Protein AF-A0A1M3D5K2-F1 (afdb_monomer)

Mean predicted aligned error: 6.74 Å

Radius of gyration: 15.88 Å; Cα contacts (8 Å, |Δi|>4): 101; chains: 1; bounding box: 26×41×40 Å

Structure (mmCIF, N/CA/C/O backbone):
data_AF-A0A1M3D5K2-F1
#
_entry.id   AF-A0A1M3D5K2-F1
#
loop_
_atom_site.group_PDB
_atom_site.id
_atom_site.type_symbol
_atom_site.label_atom_id
_atom_site.label_alt_id
_atom_site.label_comp_id
_atom_site.label_asym_id
_atom_site.label_entity_id
_atom_site.label_seq_id
_atom_site.pdbx_PDB_ins_code
_atom_site.Cartn_x
_atom_site.Cartn_y
_atom_site.Cartn_z
_atom_site.occupancy
_atom_site.B_iso_or_equiv
_atom_site.auth_seq_id
_atom_site.auth_comp_id
_atom_site.auth_asym_id
_atom_site.auth_atom_id
_atom_site.pdbx_PDB_model_num
ATOM 1 N N . MET A 1 1 ? -11.528 -20.024 -0.153 1.00 52.84 1 MET A N 1
ATOM 2 C CA . MET A 1 1 ? -11.217 -18.592 -0.340 1.00 52.84 1 MET A CA 1
ATOM 3 C C . MET A 1 1 ? -10.073 -18.280 0.601 1.00 52.84 1 MET A C 1
ATOM 5 O O . MET A 1 1 ? -10.283 -18.370 1.802 1.00 52.84 1 MET A O 1
ATOM 9 N N . GLU A 1 2 ? -8.862 -18.042 0.094 1.00 59.22 2 GLU A N 1
ATOM 10 C CA . GLU A 1 2 ? -7.767 -17.626 0.977 1.00 59.22 2 GLU A CA 1
ATOM 11 C C . GLU A 1 2 ? -8.079 -16.244 1.550 1.00 59.22 2 GLU A C 1
ATOM 13 O O . GLU A 1 2 ? -8.467 -15.325 0.821 1.00 59.22 2 GLU A O 1
ATOM 18 N N . ALA A 1 3 ? -7.967 -16.116 2.870 1.00 71.12 3 ALA A N 1
ATOM 19 C CA . ALA A 1 3 ? -8.133 -14.838 3.534 1.00 71.12 3 ALA A CA 1
ATOM 20 C C . ALA A 1 3 ? -6.950 -13.943 3.153 1.00 71.12 3 ALA A C 1
ATOM 22 O O . ALA A 1 3 ? -5.795 -14.295 3.383 1.00 71.12 3 ALA A O 1
ATOM 23 N N . ARG A 1 4 ? -7.231 -12.780 2.558 1.00 78.62 4 ARG A N 1
ATOM 24 C CA . ARG A 1 4 ? -6.192 -11.775 2.320 1.00 78.62 4 ARG A CA 1
ATOM 25 C C . ARG A 1 4 ? -5.798 -11.164 3.662 1.00 78.62 4 ARG A C 1
ATOM 27 O O . ARG A 1 4 ? -6.647 -10.611 4.358 1.00 78.62 4 ARG A O 1
ATOM 34 N N . THR A 1 5 ? -4.519 -11.251 4.007 1.00 89.25 5 THR A N 1
ATOM 35 C CA . THR A 1 5 ? -3.973 -10.608 5.207 1.00 89.25 5 THR A CA 1
ATOM 36 C C . THR A 1 5 ? -3.818 -9.111 4.963 1.00 89.25 5 THR A C 1
ATOM 38 O O . THR A 1 5 ? -3.281 -8.694 3.935 1.00 89.25 5 THR A O 1
ATOM 41 N N . ALA A 1 6 ? -4.291 -8.293 5.905 1.00 92.06 6 ALA A N 1
ATOM 42 C CA . ALA A 1 6 ? -4.081 -6.853 5.854 1.00 92.06 6 ALA A CA 1
ATOM 43 C C . ALA A 1 6 ? -2.594 -6.516 6.046 1.00 92.06 6 ALA A C 1
ATOM 45 O O . ALA A 1 6 ? -1.915 -7.102 6.888 1.00 92.06 6 ALA A O 1
ATOM 46 N N . VAL A 1 7 ? -2.102 -5.548 5.277 1.00 93.25 7 VAL A N 1
ATOM 47 C CA . VAL A 1 7 ? -0.739 -5.021 5.379 1.00 93.25 7 VAL A CA 1
ATOM 48 C C . VAL A 1 7 ? -0.735 -3.707 6.148 1.00 93.25 7 VAL A C 1
ATOM 50 O O . VAL A 1 7 ? -1.678 -2.919 6.053 1.00 93.25 7 VAL A O 1
ATOM 53 N N . THR A 1 8 ? 0.341 -3.447 6.887 1.00 93.88 8 THR A N 1
ATOM 54 C CA . THR A 1 8 ? 0.572 -2.143 7.516 1.00 93.88 8 THR A CA 1
ATOM 55 C C . THR A 1 8 ? 1.142 -1.177 6.486 1.00 93.88 8 THR A C 1
ATOM 57 O O . THR A 1 8 ? 2.146 -1.471 5.839 1.00 93.88 8 THR A O 1
ATOM 60 N N . VAL A 1 9 ? 0.529 -0.006 6.358 1.00 92.69 9 VAL A N 1
ATOM 61 C CA . VAL A 1 9 ? 0.968 1.062 5.457 1.00 92.69 9 VAL A CA 1
ATOM 62 C C . VAL A 1 9 ? 1.413 2.251 6.295 1.00 92.69 9 VAL A C 1
ATOM 64 O O . VAL A 1 9 ? 0.701 2.653 7.214 1.00 92.69 9 VAL A O 1
ATOM 67 N N . LYS A 1 10 ? 2.573 2.827 5.967 1.00 91.56 10 LYS A N 1
ATOM 68 C CA . LYS A 1 10 ? 3.044 4.108 6.505 1.00 91.56 10 LYS A CA 1
ATOM 69 C C . LYS A 1 10 ? 3.192 5.095 5.358 1.00 91.56 10 LYS A C 1
ATOM 71 O O . LYS A 1 10 ? 3.848 4.785 4.368 1.00 91.56 10 LYS A O 1
ATOM 76 N N . PHE A 1 11 ? 2.618 6.282 5.495 1.00 88.06 11 PHE A N 1
ATOM 77 C CA . PHE A 1 11 ? 2.797 7.359 4.525 1.00 88.06 11 PHE A CA 1
ATOM 78 C C . PHE A 1 11 ? 3.018 8.686 5.234 1.00 88.06 11 PHE A C 1
ATOM 80 O O . PHE A 1 11 ? 2.553 8.916 6.349 1.00 88.06 11 PHE A O 1
ATOM 87 N N . ALA A 1 12 ? 3.772 9.558 4.582 1.00 87.50 12 ALA A N 1
ATOM 88 C CA . ALA A 1 12 ? 4.143 10.859 5.100 1.00 87.50 12 ALA A CA 1
ATOM 89 C C . ALA A 1 12 ? 4.077 11.873 3.963 1.00 87.50 12 ALA A C 1
ATOM 91 O O . ALA A 1 12 ? 4.258 11.524 2.793 1.00 87.50 12 ALA A O 1
ATOM 92 N N . LYS A 1 13 ? 3.811 13.134 4.296 1.00 80.88 13 LYS A N 1
ATOM 93 C CA . LYS A 1 13 ? 3.817 14.190 3.287 1.00 80.88 13 LYS A CA 1
ATOM 94 C C . LYS A 1 13 ? 5.260 14.546 2.940 1.00 80.88 13 LYS A C 1
ATOM 96 O O . LYS A 1 13 ? 6.027 14.917 3.817 1.00 80.88 13 LYS A O 1
ATOM 101 N N . VAL A 1 14 ? 5.632 14.454 1.668 1.00 76.31 14 VAL A N 1
ATOM 102 C CA . VAL A 1 14 ? 6.969 14.859 1.215 1.00 76.31 14 VAL A CA 1
ATOM 103 C C . VAL A 1 14 ? 6.953 16.366 0.940 1.00 76.31 14 VAL A C 1
ATOM 105 O O . VAL A 1 14 ? 6.138 16.840 0.151 1.00 76.31 14 VAL A O 1
ATOM 108 N N . GLY A 1 15 ? 7.811 17.133 1.619 1.00 71.50 15 GLY A N 1
ATOM 109 C CA . GLY A 1 15 ? 7.939 18.581 1.427 1.00 71.50 15 GLY A CA 1
ATOM 110 C C . GLY A 1 15 ? 8.993 19.214 2.342 1.00 71.50 15 GLY A C 1
ATOM 111 O O . GLY A 1 15 ? 9.226 18.732 3.444 1.00 71.50 15 GLY A O 1
ATOM 112 N N . ALA A 1 16 ? 9.621 20.306 1.892 1.00 62.62 16 ALA A N 1
ATOM 113 C CA . ALA A 1 16 ? 10.746 20.961 2.578 1.00 62.62 16 ALA A CA 1
ATOM 114 C C . ALA A 1 16 ? 10.371 21.714 3.877 1.00 62.62 16 ALA A C 1
ATOM 116 O O . ALA A 1 16 ? 11.245 22.203 4.582 1.00 62.62 16 ALA A O 1
ATOM 117 N N . ALA A 1 17 ? 9.080 21.829 4.201 1.00 66.25 17 ALA A N 1
ATOM 118 C CA . ALA A 1 17 ? 8.574 22.747 5.225 1.00 66.25 17 ALA A CA 1
ATOM 119 C C . ALA A 1 17 ? 8.435 22.147 6.641 1.00 66.25 17 ALA A C 1
ATOM 121 O O . ALA A 1 17 ? 7.837 22.775 7.513 1.00 66.25 17 ALA A O 1
ATOM 122 N N . TYR A 1 18 ? 8.953 20.945 6.903 1.00 66.88 18 TYR A N 1
ATOM 123 C CA . TYR A 1 18 ? 8.743 20.259 8.184 1.00 66.88 18 TYR A CA 1
ATOM 124 C C . TYR A 1 18 ? 9.962 20.361 9.111 1.00 66.88 18 TYR A C 1
ATOM 126 O O . TYR A 1 18 ? 10.634 19.373 9.386 1.00 66.88 18 TYR A O 1
ATOM 134 N N . ALA A 1 19 ? 10.231 21.566 9.626 1.00 59.34 19 ALA A N 1
ATOM 135 C CA . ALA A 1 19 ? 11.335 21.836 10.561 1.00 59.34 19 ALA A CA 1
ATOM 136 C C . ALA A 1 19 ? 11.229 21.082 11.909 1.00 59.34 19 ALA A C 1
ATOM 138 O O . ALA A 1 19 ? 12.221 20.951 12.615 1.00 59.34 19 ALA A O 1
ATOM 139 N N . ALA A 1 20 ? 10.041 20.570 12.255 1.00 66.38 20 ALA A N 1
ATOM 140 C CA . ALA A 1 20 ? 9.766 19.820 13.486 1.00 66.38 20 ALA A CA 1
ATOM 141 C C . ALA A 1 20 ? 9.557 18.304 13.256 1.00 66.38 20 ALA A C 1
ATOM 143 O O . ALA A 1 20 ? 9.054 17.615 14.139 1.00 66.38 20 ALA A O 1
ATOM 144 N N . GLY A 1 21 ? 9.913 17.790 12.072 1.00 73.00 21 GLY A N 1
ATOM 145 C CA . GLY A 1 21 ? 9.701 16.393 11.681 1.00 73.00 21 GLY A CA 1
ATOM 146 C C . GLY A 1 21 ? 8.501 16.201 10.749 1.00 73.00 21 GLY A C 1
ATOM 147 O O . GLY A 1 21 ? 7.503 16.922 10.817 1.00 73.00 21 GLY A O 1
ATOM 148 N N . THR A 1 22 ? 8.610 15.235 9.833 1.00 80.19 22 THR A N 1
ATOM 149 C CA . THR A 1 22 ? 7.584 14.979 8.815 1.00 80.19 22 THR A CA 1
ATOM 150 C C . THR A 1 22 ? 6.384 14.261 9.436 1.00 80.19 22 THR A C 1
ATOM 152 O O . THR A 1 22 ? 6.537 13.124 9.890 1.00 80.19 22 THR A O 1
ATOM 155 N N 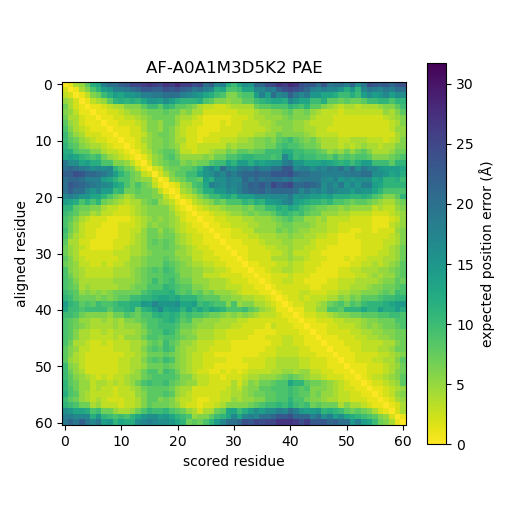. PRO A 1 23 ? 5.171 14.850 9.422 1.00 82.31 23 PRO A N 1
ATOM 156 C CA . PRO A 1 23 ? 3.986 14.165 9.917 1.00 82.31 23 PRO A CA 1
ATOM 157 C C . PRO A 1 23 ? 3.752 12.899 9.091 1.00 82.31 23 PRO A C 1
ATOM 159 O O . PRO A 1 23 ? 3.623 12.954 7.862 1.00 82.31 23 PRO A O 1
ATOM 162 N N . SER A 1 24 ? 3.709 11.761 9.778 1.00 88.31 24 SER A N 1
ATOM 163 C CA . SER A 1 24 ? 3.455 10.462 9.167 1.00 88.31 24 SER A CA 1
ATOM 164 C C . SER A 1 24 ? 2.231 9.801 9.788 1.00 88.31 24 SER A C 1
ATOM 166 O O . SER A 1 24 ? 1.840 10.103 10.916 1.00 88.31 24 SER A O 1
ATOM 168 N N . PHE A 1 25 ? 1.594 8.931 9.017 1.00 91.25 25 PHE A N 1
ATOM 169 C CA . PHE A 1 25 ? 0.397 8.198 9.400 1.00 91.25 25 PHE A CA 1
ATOM 170 C C . PHE A 1 25 ? 0.613 6.717 9.134 1.00 91.25 25 PHE A C 1
ATOM 172 O O . PHE A 1 25 ? 1.259 6.348 8.148 1.00 91.25 25 PHE A O 1
ATOM 179 N N . THR A 1 26 ? 0.064 5.883 10.005 1.00 93.69 26 THR A N 1
ATOM 180 C CA . THR A 1 26 ? 0.046 4.430 9.871 1.00 93.69 26 THR A CA 1
ATOM 181 C C . THR A 1 26 ? -1.384 3.907 9.859 1.00 93.69 26 THR A C 1
ATOM 183 O O . THR A 1 26 ? -2.282 4.484 10.470 1.00 93.69 26 THR A O 1
ATOM 186 N N . GLY A 1 27 ? -1.608 2.807 9.147 1.00 94.12 27 GLY A N 1
ATOM 187 C CA . GLY A 1 27 ? -2.897 2.121 9.114 1.00 94.12 27 GLY A CA 1
ATOM 188 C C . GLY A 1 27 ? -2.799 0.745 8.468 1.00 94.12 27 GLY A C 1
ATOM 189 O O . GLY A 1 27 ? -1.726 0.336 8.024 1.00 94.12 27 GLY A O 1
ATOM 190 N N . SER A 1 28 ? -3.925 0.039 8.403 1.00 95.00 28 SER A N 1
ATOM 191 C CA . SER A 1 28 ? -4.033 -1.265 7.744 1.00 95.00 28 SER A CA 1
ATOM 192 C C . SER A 1 28 ? -4.773 -1.149 6.416 1.00 95.00 28 SER A C 1
ATOM 194 O O . SER A 1 28 ? -5.747 -0.399 6.300 1.00 95.00 28 SER A O 1
ATOM 196 N N . ALA A 1 29 ? -4.319 -1.894 5.412 1.00 94.62 29 ALA A N 1
ATOM 197 C CA . ALA A 1 29 ? -4.955 -1.938 4.104 1.00 94.62 29 ALA A CA 1
ATOM 198 C C . ALA A 1 29 ? -4.940 -3.349 3.509 1.00 94.62 29 ALA A C 1
ATOM 200 O O . ALA A 1 29 ? -4.055 -4.153 3.792 1.00 94.62 29 ALA A O 1
ATOM 201 N N . LEU A 1 30 ? -5.908 -3.637 2.644 1.00 95.06 30 LEU A N 1
ATOM 202 C CA . LEU A 1 30 ? -5.913 -4.830 1.803 1.00 95.06 30 LEU A CA 1
ATOM 203 C C . LEU A 1 30 ? -5.438 -4.458 0.405 1.00 95.06 30 LEU A C 1
ATOM 205 O O . LEU A 1 30 ? -5.913 -3.479 -0.170 1.00 95.06 30 LEU A O 1
ATOM 209 N N . ILE A 1 31 ? -4.543 -5.263 -0.162 1.00 93.69 31 ILE A N 1
ATOM 210 C CA . ILE A 1 31 ? -4.205 -5.165 -1.582 1.00 93.69 31 ILE A CA 1
ATOM 211 C C . ILE A 1 31 ? -5.411 -5.665 -2.37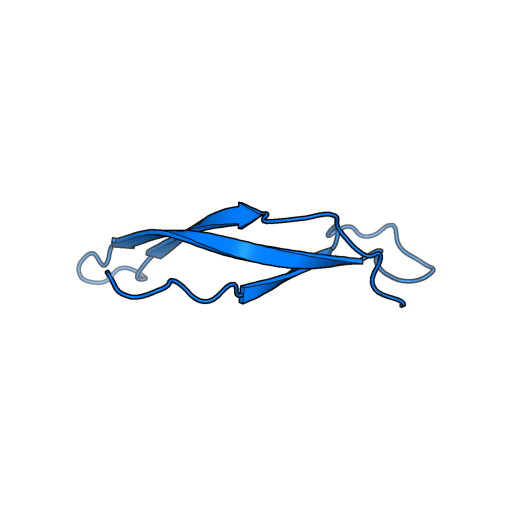4 1.00 93.69 31 ILE A C 1
ATOM 213 O O . ILE A 1 31 ? -5.848 -6.809 -2.203 1.00 93.69 31 ILE A O 1
ATOM 217 N N . THR A 1 32 ? -5.960 -4.811 -3.229 1.00 93.88 32 THR A N 1
ATOM 218 C CA . THR A 1 32 ? -7.132 -5.118 -4.056 1.00 93.88 32 THR A CA 1
ATOM 219 C C . THR A 1 32 ? -6.742 -5.441 -5.490 1.00 93.88 32 THR A C 1
ATOM 221 O O . THR A 1 32 ? -7.354 -6.334 -6.076 1.00 93.88 32 THR A O 1
ATOM 224 N N . SER A 1 33 ? -5.678 -4.819 -6.005 1.00 93.62 33 SER A N 1
ATOM 225 C CA . SER A 1 33 ? -5.127 -5.082 -7.337 1.00 93.62 33 SER A CA 1
ATOM 226 C C . SER A 1 33 ? -3.599 -5.026 -7.344 1.00 93.62 33 SER A C 1
ATOM 228 O O . SER A 1 33 ? -2.990 -4.251 -6.601 1.00 93.62 33 SER A O 1
ATOM 230 N N . LEU A 1 34 ? -3.000 -5.842 -8.208 1.00 94.12 34 LEU A N 1
ATOM 231 C CA . LEU A 1 34 ? -1.574 -5.869 -8.507 1.00 94.12 34 LEU A CA 1
ATOM 232 C C . LEU A 1 34 ? -1.409 -6.027 -10.020 1.00 94.12 34 LEU A C 1
ATOM 234 O O . LEU A 1 34 ? -1.968 -6.957 -10.602 1.00 94.12 34 LEU A O 1
ATOM 238 N N . SER A 1 35 ? -0.621 -5.155 -10.643 1.00 95.19 35 SER A N 1
ATOM 239 C CA . SER A 1 35 ? -0.233 -5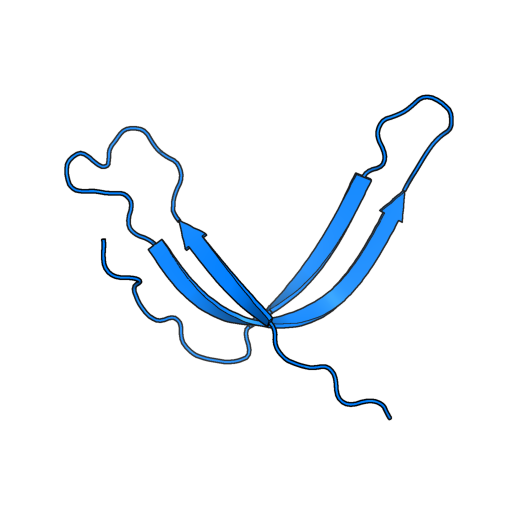.284 -12.048 1.00 95.19 35 SER A CA 1
ATOM 240 C C . SER A 1 35 ? 1.266 -5.073 -12.210 1.00 95.19 35 SER A C 1
ATOM 242 O O . SER A 1 35 ? 1.844 -4.173 -11.600 1.00 95.19 35 SER A O 1
ATOM 244 N N . VAL A 1 36 ? 1.890 -5.896 -13.048 1.00 95.12 36 VAL A N 1
ATOM 245 C CA . VAL A 1 36 ? 3.312 -5.804 -13.384 1.00 95.12 36 VAL A CA 1
ATOM 246 C C . VAL A 1 36 ? 3.432 -5.713 -14.897 1.00 95.12 36 VAL A C 1
ATOM 248 O O . VAL A 1 36 ? 2.884 -6.554 -15.607 1.00 95.12 36 VAL A O 1
ATOM 251 N N . GLN A 1 37 ? 4.151 -4.704 -15.375 1.00 94.69 37 GLN A N 1
ATOM 252 C CA . GLN A 1 37 ? 4.505 -4.542 -16.780 1.00 94.69 37 GLN A CA 1
ATOM 253 C C . GLN A 1 37 ? 6.026 -4.505 -16.901 1.00 94.69 37 GLN A C 1
ATOM 255 O O . GLN 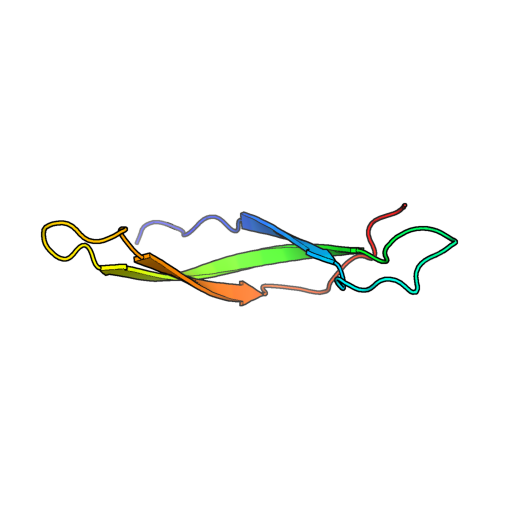A 1 37 ? 6.691 -3.739 -16.205 1.00 94.69 37 GLN A O 1
ATOM 260 N N . ALA A 1 38 ? 6.578 -5.348 -17.767 1.00 94.00 38 ALA A N 1
ATOM 261 C CA . ALA A 1 38 ? 8.011 -5.449 -18.004 1.00 94.00 38 ALA A CA 1
ATOM 262 C C . ALA A 1 38 ? 8.254 -5.607 -19.505 1.00 94.00 38 ALA A C 1
ATOM 264 O O . ALA A 1 38 ? 8.258 -6.717 -20.035 1.00 94.00 38 ALA A O 1
ATOM 265 N N . ASP A 1 39 ? 8.418 -4.476 -20.184 1.00 92.75 39 ASP A N 1
ATOM 266 C CA . ASP A 1 39 ? 8.729 -4.448 -21.608 1.00 92.75 39 ASP A CA 1
ATOM 267 C C . ASP A 1 39 ? 10.232 -4.683 -21.826 1.00 92.75 39 ASP A C 1
ATOM 269 O O . ASP A 1 39 ? 11.068 -4.319 -20.994 1.00 92.75 39 ASP A O 1
ATOM 273 N N . ASN A 1 40 ? 10.592 -5.327 -22.939 1.00 92.12 40 ASN A N 1
ATOM 274 C CA . ASN A 1 40 ? 11.969 -5.758 -23.180 1.00 92.12 40 ASN A CA 1
ATOM 275 C C . ASN A 1 40 ? 12.943 -4.566 -23.209 1.00 92.12 40 ASN A C 1
ATOM 277 O O . ASN A 1 40 ? 12.791 -3.648 -24.012 1.00 92.12 40 ASN A O 1
ATOM 281 N N . GLY A 1 41 ? 13.958 -4.610 -22.344 1.00 90.94 41 GLY A N 1
ATOM 282 C CA . GLY A 1 41 ? 14.965 -3.554 -22.208 1.00 90.94 41 GLY A CA 1
ATOM 283 C C . GLY A 1 41 ? 14.521 -2.324 -21.404 1.00 90.94 41 GLY A C 1
ATOM 284 O O . GLY A 1 41 ? 15.322 -1.404 -21.245 1.00 90.94 41 GLY A O 1
ATOM 285 N N . ALA A 1 42 ? 13.293 -2.298 -20.877 1.00 93.50 42 ALA A N 1
ATOM 286 C CA . ALA A 1 42 ? 12.787 -1.226 -20.022 1.00 93.50 42 ALA A CA 1
ATOM 287 C C . ALA A 1 42 ? 12.779 -1.625 -18.535 1.00 93.50 42 ALA A C 1
ATOM 289 O O . ALA A 1 42 ? 12.872 -2.798 -18.171 1.00 93.50 42 ALA A O 1
ATO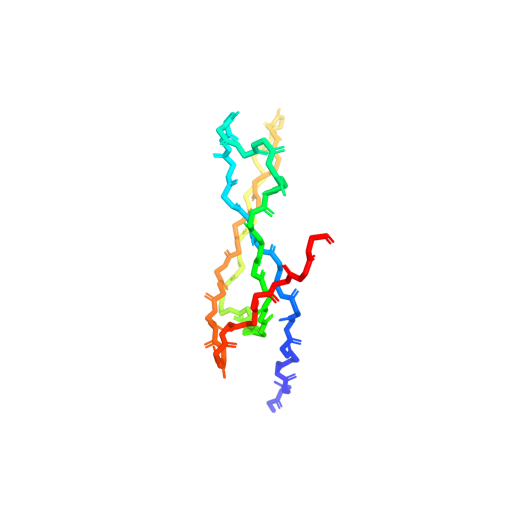M 290 N N . VAL A 1 43 ? 12.650 -0.630 -17.653 1.00 95.25 43 VAL A N 1
ATOM 291 C CA . VAL A 1 43 ? 12.461 -0.867 -16.216 1.00 95.25 43 VAL A CA 1
ATOM 292 C C . VAL A 1 43 ? 11.065 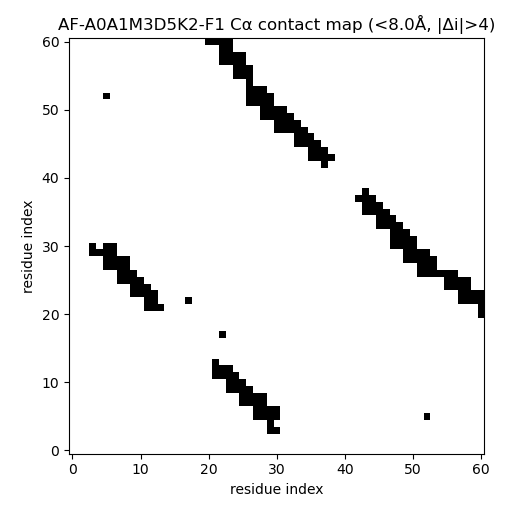-1.442 -15.988 1.00 95.25 43 VAL A C 1
ATOM 294 O O . VAL A 1 43 ? 10.069 -0.863 -16.423 1.00 95.25 43 VAL A O 1
ATOM 297 N N . ALA A 1 44 ? 10.987 -2.564 -15.275 1.00 95.44 44 ALA A N 1
ATOM 298 C CA . ALA A 1 44 ? 9.710 -3.141 -14.885 1.00 95.44 44 ALA A CA 1
ATOM 299 C C . ALA A 1 44 ? 8.940 -2.180 -13.965 1.00 95.44 44 ALA A C 1
ATOM 301 O O . ALA A 1 44 ? 9.475 -1.687 -12.971 1.00 95.44 44 ALA A O 1
ATOM 302 N N . THR A 1 45 ? 7.669 -1.946 -14.277 1.00 96.06 45 THR A N 1
ATOM 303 C CA . THR A 1 45 ? 6.764 -1.130 -13.467 1.00 96.06 45 THR A CA 1
ATOM 304 C C . THR A 1 45 ? 5.777 -2.032 -12.744 1.00 96.06 45 THR A C 1
ATOM 306 O O . THR A 1 45 ? 5.069 -2.825 -13.364 1.00 96.06 45 THR A O 1
ATOM 309 N N . MET A 1 46 ? 5.708 -1.892 -11.421 1.00 96.44 46 MET A N 1
ATOM 310 C CA . MET A 1 46 ? 4.709 -2.555 -10.588 1.00 96.44 46 MET A CA 1
ATOM 311 C C . MET A 1 46 ? 3.732 -1.513 -10.049 1.00 96.44 46 MET A C 1
ATOM 313 O O . MET A 1 46 ? 4.142 -0.522 -9.447 1.00 96.44 46 MET A O 1
ATOM 317 N N . SER A 1 47 ? 2.437 -1.744 -10.243 1.00 96.25 47 SER A N 1
ATOM 318 C CA . SER A 1 47 ? 1.370 -0.916 -9.681 1.00 96.25 47 SER A CA 1
ATOM 319 C C . SER A 1 47 ? 0.565 -1.725 -8.672 1.00 96.25 47 SER A C 1
ATOM 321 O O . SER A 1 47 ? 0.139 -2.847 -8.947 1.00 96.25 47 SER A O 1
ATOM 323 N N . VAL A 1 48 ? 0.368 -1.145 -7.489 1.00 94.50 48 VAL A N 1
ATOM 324 C CA . VAL A 1 48 ? -0.359 -1.758 -6.374 1.00 94.50 48 VAL A CA 1
ATOM 325 C C . VAL A 1 48 ? -1.522 -0.849 -6.004 1.00 94.50 48 VAL A C 1
ATOM 327 O O . VAL A 1 48 ? -1.328 0.340 -5.751 1.00 94.50 48 VAL A O 1
ATOM 330 N N . THR A 1 49 ? -2.729 -1.404 -5.942 1.00 94.88 49 THR A N 1
ATOM 331 C CA . THR A 1 49 ? -3.905 -0.709 -5.407 1.00 94.88 49 THR A CA 1
ATOM 332 C C . THR A 1 49 ? -4.262 -1.301 -4.055 1.00 94.88 49 THR A C 1
ATOM 334 O O . THR A 1 49 ? -4.349 -2.523 -3.909 1.00 94.88 49 THR A O 1
ATOM 337 N N . LEU A 1 50 ? -4.476 -0.432 -3.066 1.00 94.12 50 LEU A N 1
ATOM 338 C CA . LEU A 1 50 ? -4.847 -0.826 -1.713 1.00 94.12 50 LEU A CA 1
ATOM 339 C C . LEU A 1 50 ? -6.132 -0.119 -1.279 1.00 94.12 50 LEU A C 1
ATOM 341 O O . LEU A 1 50 ? -6.370 1.032 -1.643 1.00 94.12 50 LEU A O 1
ATOM 345 N N . THR A 1 51 ? -6.925 -0.791 -0.450 1.00 94.19 51 THR A N 1
ATOM 346 C CA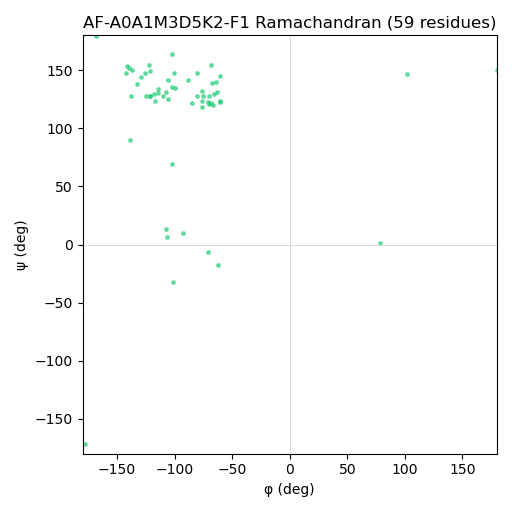 . THR A 1 51 ? -8.086 -0.209 0.231 1.00 94.19 51 THR A CA 1
ATOM 347 C C . THR A 1 51 ? -7.851 -0.254 1.734 1.00 94.19 51 THR A C 1
ATOM 349 O O . THR A 1 51 ? -7.590 -1.322 2.290 1.00 94.19 51 THR A O 1
ATOM 352 N N . GLY A 1 52 ? -7.919 0.907 2.390 1.00 93.75 52 GLY A N 1
ATOM 353 C CA . GLY A 1 52 ? -7.791 1.010 3.843 1.00 93.75 52 GLY A CA 1
ATOM 354 C C . GLY A 1 52 ? -8.930 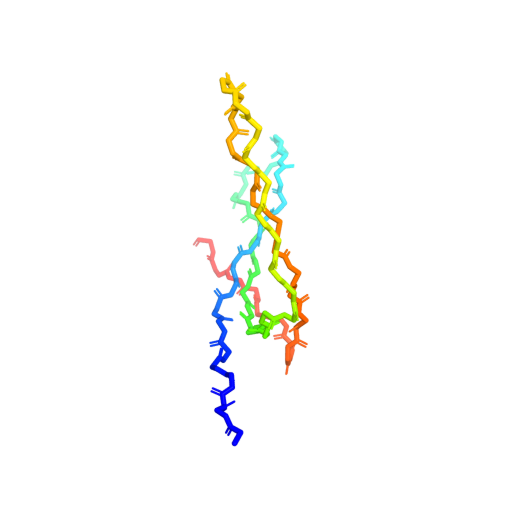0.281 4.554 1.00 93.75 52 GLY A C 1
ATOM 355 O O . GLY A 1 52 ? -10.077 0.341 4.115 1.00 93.75 52 GLY A O 1
ATOM 356 N N . THR A 1 53 ? -8.615 -0.406 5.649 1.00 93.94 53 THR A N 1
ATOM 357 C CA . THR A 1 53 ? -9.585 -1.207 6.415 1.00 93.94 53 THR A CA 1
ATOM 358 C C . THR A 1 53 ? -9.984 -0.571 7.745 1.00 93.94 53 THR A C 1
ATOM 360 O O . THR A 1 53 ? -10.665 -1.208 8.543 1.00 93.94 53 THR A O 1
ATOM 363 N N . GLY A 1 54 ? -9.550 0.660 8.024 1.00 91.38 54 GLY A N 1
ATOM 364 C CA . GLY A 1 54 ? -9.825 1.329 9.292 1.00 91.38 54 GLY A CA 1
ATOM 365 C C . GLY A 1 54 ? -9.274 2.748 9.368 1.00 91.38 54 GLY A C 1
ATOM 366 O O . GLY A 1 54 ? -8.808 3.310 8.375 1.00 91.38 54 GLY A O 1
ATOM 367 N N . ALA A 1 55 ? -9.351 3.321 10.569 1.00 92.25 55 ALA A N 1
ATOM 368 C CA . ALA A 1 55 ? -8.832 4.651 10.855 1.00 92.25 55 ALA A CA 1
ATOM 369 C C . ALA A 1 55 ? -7.297 4.690 10.792 1.00 92.25 55 ALA A C 1
ATOM 371 O O . ALA A 1 55 ? -6.614 3.689 11.010 1.00 92.25 55 ALA A O 1
ATOM 372 N N . LEU A 1 56 ? -6.769 5.878 10.511 1.00 91.75 56 LEU A N 1
ATOM 373 C CA . LEU A 1 56 ? -5.338 6.147 10.530 1.00 91.75 56 LEU A CA 1
ATOM 374 C C . LEU A 1 56 ? -4.900 6.577 11.924 1.00 91.75 56 LEU A C 1
ATOM 376 O O . LEU A 1 56 ? -5.569 7.384 12.572 1.00 91.75 56 LEU A O 1
ATOM 380 N N . THR A 1 57 ? -3.725 6.115 12.326 1.00 93.06 57 THR A N 1
ATOM 381 C CA . THR A 1 57 ? -3.038 6.585 13.525 1.00 93.06 57 THR A C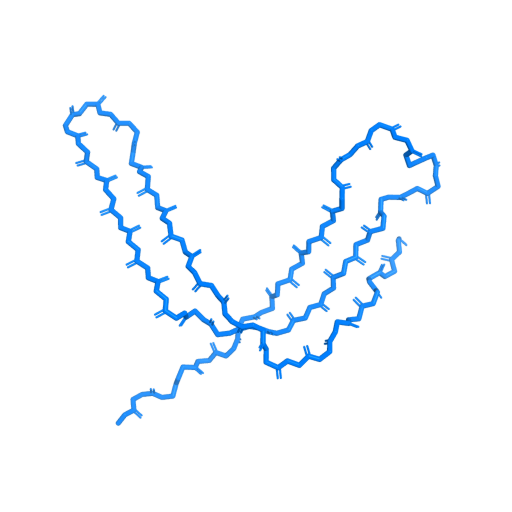A 1
ATOM 382 C C . THR A 1 57 ? -1.938 7.545 13.103 1.00 93.06 57 THR A C 1
ATOM 384 O O . THR A 1 57 ? -1.199 7.286 12.152 1.00 93.06 57 THR A O 1
ATOM 387 N N . LYS A 1 58 ? -1.813 8.679 13.796 1.00 88.06 58 LYS A N 1
ATOM 388 C CA . LYS A 1 58 ? -0.651 9.550 13.622 1.00 88.06 58 LYS A CA 1
ATOM 389 C C . LYS A 1 58 ? 0.572 8.795 14.141 1.00 88.06 58 LYS A C 1
ATOM 391 O O . LYS A 1 58 ? 0.595 8.406 15.303 1.00 88.06 58 LYS A O 1
ATOM 396 N N . ALA A 1 59 ? 1.556 8.568 13.283 1.00 76.12 59 ALA A N 1
ATOM 397 C CA . ALA A 1 59 ? 2.817 7.996 13.718 1.00 76.12 59 ALA A CA 1
ATOM 398 C C . ALA A 1 59 ? 3.617 9.089 14.435 1.00 76.12 59 ALA A C 1
ATOM 400 O O . ALA A 1 59 ? 3.768 10.201 13.917 1.00 76.12 59 ALA A O 1
ATOM 401 N N . GLU A 1 60 ? 4.061 8.775 15.650 1.00 64.69 60 GLU A N 1
ATOM 402 C CA . GLU A 1 60 ? 4.929 9.647 16.438 1.00 64.69 60 GLU A CA 1
ATOM 403 C C . GLU A 1 60 ? 6.245 9.888 15.678 1.00 64.69 60 GLU A C 1
ATOM 405 O O . GLU A 1 60 ? 6.682 9.040 14.889 1.00 64.69 60 GLU A O 1
ATOM 410 N N . ALA A 1 61 ? 6.783 11.101 15.834 1.00 58.25 61 ALA A N 1
ATOM 411 C CA . ALA A 1 61 ? 8.001 11.555 15.167 1.00 58.25 61 ALA A CA 1
ATOM 412 C C . ALA A 1 61 ? 9.249 11.016 15.871 1.00 58.25 61 ALA A C 1
ATOM 414 O O . ALA A 1 61 ? 9.227 10.966 17.121 1.00 58.25 61 ALA A O 1
#

pLDDT: mean 86.09, std 11.99, range [52.84, 96.44]

Nearest PDB structures (foldseek):
  9mfe-assembly1_A  TM=7.883E-01  e=5.955E-01  Escherichia phage YDC107_1
  8k36-assembly1_B  TM=7.742E-01  e=1.189E+00  Escherichia phage Lambda
  6v8i-assembly1_BB  TM=8.381E-01  e=1.800E+00  Dubowvirus dv80alpha
  6yq5-assembly1_A  TM=6.455E-01  e=1.110E+00  Bacillus phage SPP1
  6v8i-assembly1_EA  TM=7.660E-01  e=2.544E+00  Dubowvirus dv80alpha

Sequence (61 aa):
MEARTAVTVKFAKVGAAYAAGTPSFTGSALITSLSVQADNGAVATMSVTLTGTGALTKAEA

Secondary structure (DSSP, 8-state):
-PPPPPEEEEEE---TT-TT---EEEEEEEEEEEEEE--TTSPPEEEEEEEE-SPPEEEP-

Foldseek 3Di:
DDDFDWDKDKDWDDDPPCPPDTWMKIATWGFPDWDWDDDPPDDIDIDTDIDTPDDIDTDDD

Solvent-accessible surface area (backbone atoms only — not comparable to full-atom values): 4036 Å² total; per-residue (Å²): 130,85,81,82,73,69,41,82,47,75,52,62,69,88,67,94,82,46,91,87,53,66,67,30,36,34,37,43,24,37,78,76,46,78,50,76,48,69,55,92,96,53,81,66,48,75,50,77,42,70,46,72,76,66,75,74,42,77,46,83,123